Protein AF-A0A2T3LFA5-F1 (afdb_monomer_lite)

Foldseek 3Di:
DDPPPPPPPPDDQKDALVNVCVLVVHDSVVSVVVQVPDPQQFDDDPDRIGGPVSNVVVCVVVVVD

Structure (mmCIF, N/CA/C/O backbone):
data_AF-A0A2T3LFA5-F1
#
_entry.id   AF-A0A2T3LFA5-F1
#
loop_
_atom_site.group_PDB
_atom_site.id
_atom_site.type_symbol
_atom_site.label_atom_id
_atom_site.label_alt_id
_atom_site.label_comp_id
_atom_site.label_asym_id
_atom_site.label_entity_id
_atom_site.label_seq_id
_atom_site.pdbx_PDB_ins_code
_atom_site.Cartn_x
_atom_site.Cartn_y
_atom_site.Cartn_z
_atom_site.occupancy
_atom_site.B_iso_or_equiv
_atom_site.auth_seq_id
_atom_site.auth_comp_id
_atom_site.auth_asym_id
_atom_site.auth_atom_id
_atom_site.pdbx_PDB_model_num
ATOM 1 N N . MET A 1 1 ? -33.085 -13.839 18.557 1.00 38.91 1 MET A N 1
ATOM 2 C CA . MET A 1 1 ? -32.163 -12.693 18.414 1.00 38.91 1 MET A CA 1
ATOM 3 C C . MET A 1 1 ? -30.758 -13.262 18.322 1.00 38.91 1 MET A C 1
ATOM 5 O O . MET A 1 1 ? -30.232 -13.724 19.323 1.00 38.91 1 MET A O 1
ATOM 9 N N . THR A 1 2 ? -30.213 -13.390 17.115 1.00 39.66 2 THR A N 1
ATOM 10 C CA . THR A 1 2 ? -28.908 -14.023 16.886 1.00 39.66 2 THR A CA 1
ATOM 11 C C . THR A 1 2 ? -27.840 -12.943 16.966 1.00 39.66 2 THR A C 1
ATOM 13 O O . THR A 1 2 ? -27.718 -12.133 16.051 1.00 39.66 2 THR A O 1
ATOM 16 N N . ASN A 1 3 ? -27.089 -12.919 18.068 1.00 48.19 3 ASN A N 1
ATOM 17 C CA . ASN A 1 3 ? -25.883 -12.107 18.191 1.00 48.19 3 ASN A CA 1
ATOM 18 C C . ASN A 1 3 ? -24.854 -12.619 17.178 1.00 48.19 3 AS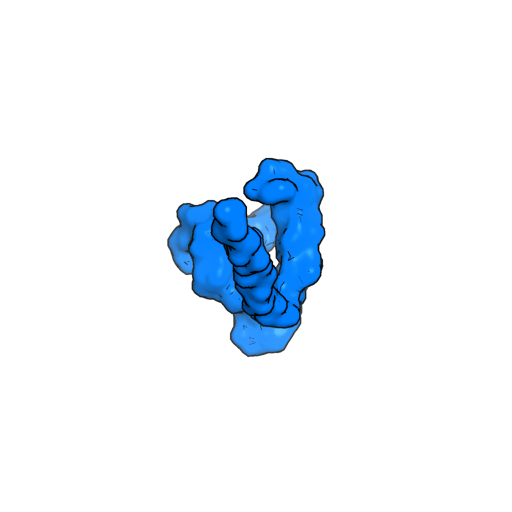N A C 1
ATOM 20 O O . ASN A 1 3 ? -24.074 -13.524 17.470 1.00 48.19 3 ASN A O 1
ATOM 24 N N . LYS A 1 4 ? -24.865 -12.057 15.966 1.00 45.88 4 LYS A N 1
ATOM 25 C CA . LYS A 1 4 ? -23.695 -12.074 15.093 1.00 45.88 4 LYS A CA 1
ATOM 26 C C . LYS A 1 4 ? -22.699 -11.100 15.711 1.00 45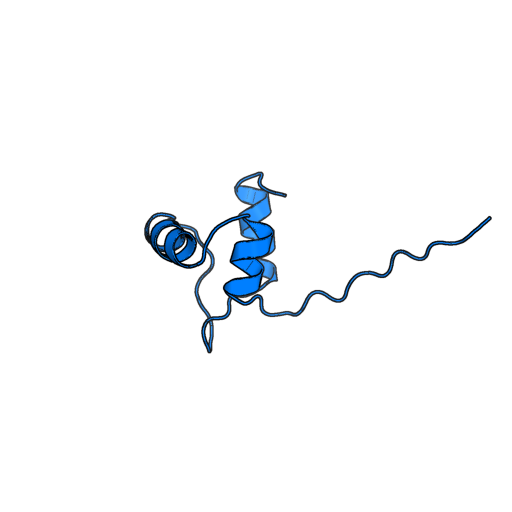.88 4 LYS A C 1
ATOM 28 O O . LYS A 1 4 ? -22.686 -9.925 15.373 1.00 45.88 4 LYS A O 1
ATOM 33 N N . LEU A 1 5 ? -21.920 -11.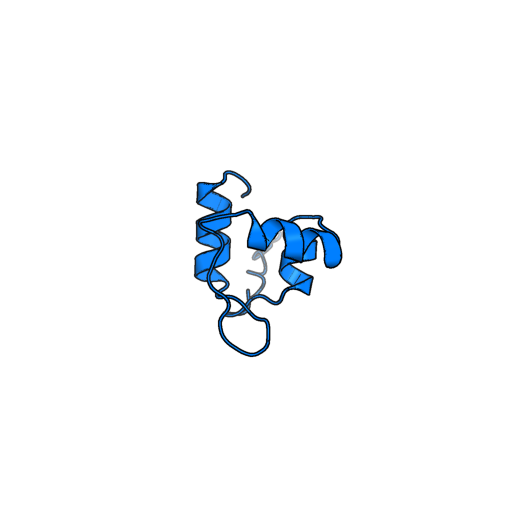595 16.671 1.00 46.59 5 LEU A N 1
ATOM 34 C CA . LEU A 1 5 ? -20.607 -11.033 16.951 1.00 46.59 5 LEU A CA 1
ATOM 35 C C . LEU A 1 5 ? -19.855 -11.113 15.626 1.00 46.59 5 LEU A C 1
ATOM 37 O O . LEU A 1 5 ? -19.463 -12.197 15.191 1.00 46.59 5 LEU A O 1
ATOM 41 N N . GLU A 1 6 ? -19.808 -9.982 14.929 1.00 45.03 6 GLU A N 1
ATOM 42 C CA . GLU A 1 6 ? -18.981 -9.787 13.755 1.00 45.03 6 GLU A CA 1
ATOM 43 C C . GLU A 1 6 ? -17.585 -10.261 14.138 1.00 45.03 6 GLU A C 1
ATOM 45 O O . GLU A 1 6 ? -16.963 -9.745 15.064 1.00 45.03 6 GLU A O 1
ATOM 50 N N . GLN A 1 7 ? -17.140 -11.338 13.496 1.00 47.84 7 GLN A N 1
ATOM 51 C CA . GLN A 1 7 ? -15.759 -11.760 13.588 1.00 47.84 7 GLN A CA 1
ATOM 52 C C . GLN A 1 7 ? -14.950 -10.583 13.052 1.00 47.84 7 GLN A C 1
ATOM 54 O O . GLN A 1 7 ? -14.884 -10.401 11.837 1.00 47.84 7 GLN A O 1
ATOM 59 N N . GLU A 1 8 ? -14.380 -9.762 13.936 1.00 55.25 8 GLU A N 1
ATOM 60 C CA . GLU A 1 8 ? -13.295 -8.861 13.573 1.00 55.25 8 GLU A CA 1
ATOM 61 C C . GLU A 1 8 ? -12.214 -9.752 12.971 1.00 55.25 8 GLU A C 1
ATOM 63 O O . GLU A 1 8 ? -11.445 -10.416 13.667 1.00 55.25 8 GLU A O 1
ATOM 68 N N . THR A 1 9 ? -12.229 -9.862 11.645 1.00 62.16 9 THR A N 1
ATOM 69 C CA . THR A 1 9 ? -11.243 -10.609 10.885 1.00 62.16 9 THR A CA 1
ATOM 70 C C . THR A 1 9 ? -9.899 -10.020 11.252 1.00 62.16 9 THR A C 1
ATOM 72 O O . THR A 1 9 ? -9.605 -8.884 10.876 1.00 62.16 9 THR A O 1
ATOM 75 N N . PHE A 1 10 ? -9.121 -10.766 12.035 1.00 73.50 10 PHE A N 1
ATOM 76 C CA . PHE A 1 10 ? -7.808 -10.358 12.500 1.00 73.50 10 PHE A CA 1
ATOM 77 C C . PHE A 1 10 ? -6.968 -9.939 11.291 1.00 73.50 10 PHE A C 1
ATOM 79 O O . PHE A 1 10 ? -6.505 -10.774 10.509 1.00 73.50 10 PHE A O 1
ATOM 86 N N . LYS A 1 11 ? -6.810 -8.626 11.095 1.00 81.50 11 LYS A N 1
ATOM 87 C CA . LYS A 1 11 ? -5.998 -8.098 10.004 1.00 81.50 11 LYS A CA 1
ATOM 88 C C . LYS A 1 11 ? -4.534 -8.211 10.427 1.00 81.50 11 LYS A C 1
ATOM 90 O O . LYS A 1 11 ? -4.154 -7.635 11.445 1.00 81.50 11 LYS A O 1
ATOM 95 N N . PRO A 1 12 ? -3.682 -8.912 9.662 1.00 88.25 12 PRO A N 1
ATOM 96 C CA . PRO A 1 12 ? -2.269 -8.998 9.996 1.00 88.25 12 PRO A CA 1
ATOM 97 C C . PRO A 1 12 ? -1.622 -7.607 9.959 1.00 88.25 12 PRO A C 1
ATOM 99 O O . PRO A 1 12 ? -1.956 -6.787 9.099 1.00 88.25 12 PRO A O 1
ATOM 102 N N . LEU A 1 13 ? -0.650 -7.382 10.854 1.00 91.56 13 LEU A N 1
ATOM 103 C CA . LEU A 1 13 ? 0.124 -6.132 10.964 1.00 91.56 13 LEU A CA 1
ATOM 104 C C . LEU A 1 13 ? 0.812 -5.733 9.651 1.00 91.56 13 LEU A C 1
ATOM 106 O O . LEU A 1 13 ? 1.008 -4.549 9.372 1.00 91.56 13 LEU A O 1
ATOM 110 N N . PHE A 1 14 ? 1.167 -6.726 8.837 1.00 94.12 14 PHE A N 1
ATOM 111 C CA . PHE A 1 14 ? 1.764 -6.536 7.524 1.00 94.12 14 PHE A CA 1
ATOM 112 C C . PHE A 1 14 ? 0.829 -7.045 6.432 1.00 94.12 14 PHE A C 1
ATOM 114 O O . PHE A 1 14 ? 0.226 -8.109 6.569 1.00 94.12 14 PHE A O 1
ATOM 121 N N . ILE A 1 15 ? 0.769 -6.308 5.327 1.00 94.00 15 ILE A N 1
ATOM 122 C CA . ILE A 1 15 ? 0.025 -6.661 4.120 1.00 94.00 15 ILE A CA 1
ATOM 123 C C . ILE A 1 15 ? 1.007 -7.054 3.010 1.00 94.00 15 ILE A C 1
ATOM 125 O O . ILE A 1 15 ? 2.045 -6.413 2.818 1.00 94.00 15 ILE A O 1
ATOM 129 N N . SER A 1 16 ? 0.725 -8.156 2.316 1.00 93.81 16 SER A N 1
ATOM 130 C CA . SER A 1 16 ? 1.535 -8.609 1.184 1.00 93.81 16 SER A CA 1
ATOM 131 C C . SER A 1 16 ? 1.089 -7.951 -0.123 1.00 93.81 16 SER A C 1
ATOM 133 O O . SER A 1 16 ? -0.014 -7.423 -0.227 1.00 93.81 16 SER A O 1
ATOM 135 N N . ARG A 1 17 ? 1.925 -8.023 -1.162 1.00 93.00 17 ARG A N 1
ATOM 136 C CA . ARG A 1 17 ? 1.556 -7.535 -2.501 1.00 93.00 17 ARG A CA 1
ATOM 137 C C . ARG A 1 17 ? 0.356 -8.259 -3.096 1.00 93.00 17 ARG A C 1
ATOM 139 O O . ARG A 1 17 ? -0.455 -7.620 -3.751 1.00 93.00 17 ARG A O 1
ATOM 146 N N . SER A 1 18 ? 0.231 -9.565 -2.860 1.00 91.69 18 SER A N 1
ATOM 147 C CA . SER A 1 18 ? -0.940 -10.333 -3.292 1.00 91.69 18 SER A CA 1
ATOM 148 C C . SER A 1 18 ? -2.214 -9.830 -2.622 1.00 91.69 18 SER A C 1
ATOM 150 O O . SER A 1 18 ? -3.223 -9.677 -3.298 1.00 91.69 18 SER A O 1
ATOM 152 N N . ASP A 1 19 ? -2.155 -9.490 -1.333 1.00 93.12 19 ASP A N 1
ATOM 153 C CA . ASP A 1 19 ? -3.313 -8.928 -0.630 1.00 93.12 19 ASP A CA 1
ATOM 154 C C . ASP A 1 19 ? -3.647 -7.521 -1.143 1.00 93.12 19 ASP A C 1
ATOM 156 O O . ASP A 1 19 ? -4.816 -7.207 -1.334 1.00 93.12 19 ASP A O 1
ATOM 160 N N . ILE A 1 20 ? -2.635 -6.685 -1.414 1.00 93.50 20 ILE A N 1
ATOM 161 C CA . ILE A 1 20 ? -2.833 -5.354 -2.015 1.00 93.50 20 ILE A CA 1
ATOM 162 C C . ILE A 1 20 ? -3.516 -5.481 -3.382 1.00 93.50 20 ILE A C 1
ATOM 164 O O . ILE A 1 20 ? -4.467 -4.756 -3.651 1.00 93.50 20 ILE A O 1
ATOM 168 N N . CYS A 1 21 ? -3.074 -6.418 -4.228 1.00 93.88 21 CYS A N 1
ATOM 169 C CA . CYS A 1 21 ? -3.716 -6.696 -5.513 1.00 93.88 21 CYS A CA 1
ATOM 170 C C . CYS A 1 21 ? -5.204 -7.024 -5.350 1.00 93.88 21 CYS A C 1
ATOM 172 O O . CYS A 1 21 ? -6.019 -6.531 -6.122 1.00 93.88 21 CYS A O 1
ATOM 174 N N . VAL A 1 22 ? -5.559 -7.832 -4.346 1.00 92.69 22 VAL A N 1
ATOM 175 C CA . VAL A 1 22 ? -6.957 -8.183 -4.059 1.00 92.69 22 VAL A CA 1
ATOM 176 C C . VAL A 1 22 ? -7.748 -6.956 -3.607 1.00 92.69 22 VAL A C 1
ATOM 178 O O . VAL A 1 22 ? -8.828 -6.720 -4.135 1.00 92.69 22 VAL A O 1
ATOM 181 N N . VAL A 1 23 ? -7.206 -6.154 -2.684 1.00 91.19 23 VAL A N 1
ATOM 182 C CA . VAL A 1 23 ? -7.884 -4.948 -2.174 1.00 91.19 23 VAL A CA 1
ATOM 183 C C . VAL A 1 23 ? -8.108 -3.916 -3.279 1.00 91.19 23 VAL A C 1
ATOM 185 O O . VAL A 1 23 ? -9.191 -3.355 -3.378 1.00 91.19 23 VAL A O 1
ATOM 188 N N . LEU A 1 24 ? -7.104 -3.686 -4.127 1.00 91.38 24 LEU A N 1
ATOM 189 C CA . LEU A 1 24 ? -7.178 -2.698 -5.206 1.00 91.38 24 LEU A CA 1
ATOM 190 C C . LEU A 1 24 ? -7.816 -3.245 -6.494 1.00 91.38 24 LEU A C 1
ATOM 192 O O . LEU A 1 24 ? -7.971 -2.501 -7.459 1.00 91.38 24 LEU A O 1
ATOM 196 N N . GLY A 1 25 ? -8.143 -4.540 -6.553 1.00 92.00 25 GLY A N 1
ATOM 197 C CA . GLY A 1 25 ? -8.666 -5.185 -7.762 1.00 92.00 25 GLY A CA 1
ATOM 198 C C . GLY A 1 25 ? -7.679 -5.195 -8.939 1.00 92.00 25 GLY A C 1
ATOM 199 O O . GLY A 1 25 ? -8.092 -5.166 -10.097 1.00 92.00 25 GLY A O 1
ATOM 200 N N . MET A 1 26 ? -6.371 -5.216 -8.666 1.00 92.06 26 MET A N 1
ATOM 201 C CA . MET A 1 26 ? -5.312 -5.083 -9.674 1.00 92.06 26 MET A CA 1
ATOM 202 C C 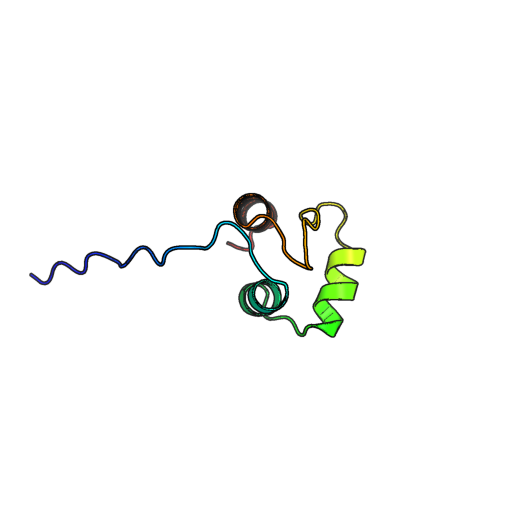. MET A 1 26 ? -4.535 -6.383 -9.899 1.00 92.06 26 MET A C 1
ATOM 204 O O . MET A 1 26 ? -4.358 -7.204 -9.001 1.00 92.06 26 MET A O 1
ATOM 208 N N . LYS A 1 27 ? -3.991 -6.554 -11.111 1.00 92.38 27 LYS A N 1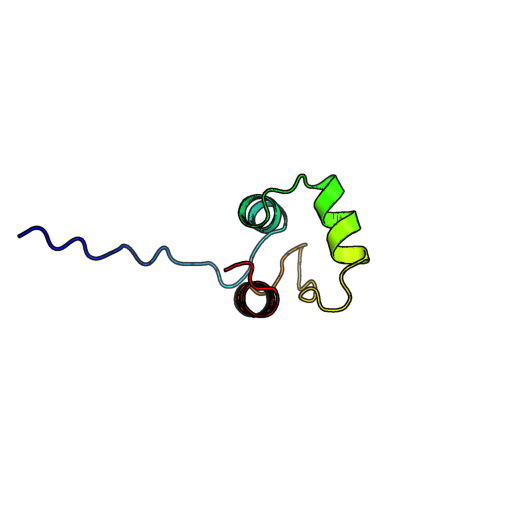
ATOM 209 C CA . LYS A 1 27 ? -3.033 -7.631 -11.407 1.00 92.38 27 LYS A CA 1
ATOM 210 C C . LYS A 1 27 ? -1.640 -7.286 -10.853 1.00 92.38 27 LYS A C 1
ATOM 212 O O . LYS A 1 27 ? -1.282 -6.108 -10.828 1.00 92.38 27 LYS A O 1
ATOM 217 N N . PRO A 1 28 ? -0.802 -8.284 -10.506 1.00 90.19 28 PRO A N 1
ATOM 218 C CA . PRO A 1 28 ? 0.535 -8.041 -9.954 1.00 90.19 28 PRO A CA 1
ATOM 219 C C . PRO A 1 28 ? 1.436 -7.140 -10.807 1.00 90.19 28 PRO A C 1
ATOM 221 O O . PRO A 1 28 ? 2.139 -6.297 -10.261 1.00 90.19 28 PRO A O 1
ATOM 224 N N . THR A 1 29 ? 1.396 -7.283 -12.135 1.00 90.25 29 THR A N 1
ATOM 225 C CA . THR A 1 29 ? 2.190 -6.457 -13.062 1.00 90.25 29 THR A CA 1
ATOM 226 C C . THR A 1 29 ? 1.721 -5.004 -13.095 1.00 90.25 29 THR A C 1
ATOM 228 O O . THR A 1 29 ? 2.531 -4.089 -13.214 1.00 90.25 29 THR A O 1
ATOM 231 N N . THR A 1 30 ? 0.415 -4.781 -12.952 1.00 92.94 30 THR A N 1
ATOM 232 C CA . THR A 1 30 ? -0.182 -3.445 -12.857 1.00 92.94 30 THR A CA 1
ATOM 233 C C . THR A 1 30 ? 0.158 -2.787 -11.525 1.00 92.94 30 THR A C 1
ATOM 235 O O . THR A 1 30 ? 0.428 -1.590 -11.501 1.00 92.94 30 THR A O 1
ATOM 238 N N . LEU A 1 31 ? 0.207 -3.565 -10.438 1.00 92.94 31 LEU A N 1
ATOM 239 C CA . LEU A 1 31 ? 0.535 -3.053 -9.111 1.00 92.94 31 LEU A CA 1
ATOM 240 C C . LEU A 1 31 ? 1.932 -2.414 -9.068 1.00 92.94 31 LEU A C 1
ATOM 242 O O . LEU A 1 31 ? 2.091 -1.365 -8.457 1.00 92.94 31 LEU A O 1
ATOM 246 N N . ASP A 1 32 ? 2.936 -2.998 -9.729 1.00 90.88 32 ASP A N 1
ATOM 247 C CA . ASP A 1 32 ? 4.284 -2.406 -9.778 1.00 90.88 32 ASP A CA 1
ATOM 248 C C . ASP A 1 32 ? 4.304 -1.033 -10.438 1.00 90.88 32 ASP A C 1
ATOM 250 O O . ASP A 1 32 ? 4.843 -0.078 -9.880 1.00 90.88 32 ASP A O 1
ATOM 254 N N . ALA A 1 33 ? 3.697 -0.935 -11.620 1.00 93.12 33 ALA A N 1
ATOM 255 C CA . ALA A 1 33 ? 3.625 0.319 -12.354 1.00 93.12 33 ALA A CA 1
ATOM 256 C C . ALA A 1 33 ? 2.798 1.369 -11.598 1.00 93.12 33 ALA A C 1
ATOM 258 O O . ALA A 1 33 ? 3.128 2.551 -11.650 1.00 93.12 33 ALA A O 1
ATOM 259 N N . PHE A 1 34 ? 1.748 0.937 -10.894 1.00 93.00 34 PHE A N 1
ATOM 260 C CA . PHE A 1 34 ? 0.938 1.793 -10.037 1.00 93.00 34 PHE A CA 1
ATOM 261 C C . PHE A 1 34 ? 1.767 2.351 -8.876 1.00 93.00 34 PHE A C 1
ATOM 263 O O . PHE A 1 34 ? 1.940 3.560 -8.795 1.00 93.00 34 PHE A O 1
ATOM 270 N N . ILE A 1 35 ? 2.376 1.483 -8.058 1.00 92.62 35 ILE A N 1
ATOM 271 C CA . ILE A 1 35 ? 3.203 1.892 -6.910 1.00 92.62 35 ILE A CA 1
ATOM 272 C C . ILE A 1 35 ? 4.329 2.832 -7.347 1.00 92.62 35 ILE A C 1
ATOM 274 O O . ILE A 1 35 ? 4.602 3.811 -6.667 1.00 92.62 35 ILE A O 1
ATOM 278 N N . TYR A 1 36 ? 4.967 2.560 -8.488 1.00 90.25 36 TYR A N 1
ATOM 279 C CA . TYR A 1 36 ? 6.035 3.412 -9.013 1.00 90.25 36 TYR A CA 1
ATOM 280 C C . TYR A 1 36 ? 5.565 4.832 -9.376 1.00 90.25 36 TYR A C 1
ATOM 282 O O . TYR A 1 36 ? 6.347 5.772 -9.288 1.00 90.25 36 TYR A O 1
ATOM 290 N N . ARG A 1 37 ? 4.305 4.998 -9.798 1.00 92.00 37 ARG A N 1
ATOM 291 C CA . ARG A 1 37 ? 3.733 6.293 -10.210 1.00 92.00 37 ARG A CA 1
ATOM 292 C C . ARG A 1 37 ? 3.013 7.028 -9.081 1.00 92.00 37 ARG A C 1
ATOM 294 O O . ARG A 1 37 ? 2.696 8.202 -9.238 1.00 92.00 37 ARG A O 1
ATOM 301 N N . THR A 1 38 ? 2.723 6.351 -7.976 1.00 92.06 38 THR A N 1
ATOM 302 C CA . THR A 1 38 ? 2.014 6.924 -6.832 1.00 92.06 38 THR A CA 1
ATOM 303 C C . THR A 1 38 ? 3.020 7.470 -5.821 1.00 92.06 38 THR A C 1
ATOM 305 O O . THR A 1 38 ? 3.609 6.711 -5.056 1.00 92.06 38 THR A O 1
ATOM 308 N N . GLU A 1 39 ? 3.190 8.795 -5.788 1.00 86.94 39 GLU A N 1
ATOM 309 C CA . GLU A 1 39 ? 4.202 9.472 -4.956 1.00 86.94 39 GLU A CA 1
ATOM 310 C C . GLU A 1 39 ? 4.072 9.176 -3.452 1.00 86.94 39 GLU A C 1
ATOM 312 O O . GLU A 1 39 ? 5.080 9.033 -2.766 1.00 86.94 39 GLU A O 1
ATOM 317 N N . ASN A 1 40 ? 2.845 9.016 -2.947 1.00 90.75 40 ASN A N 1
ATOM 318 C CA . ASN A 1 40 ? 2.565 8.817 -1.519 1.00 90.75 40 ASN A CA 1
ATOM 319 C C . ASN A 1 40 ? 2.185 7.373 -1.160 1.00 90.75 40 ASN A C 1
ATOM 321 O O . ASN A 1 40 ? 1.577 7.132 -0.114 1.00 90.75 40 ASN A O 1
ATOM 325 N N . PHE A 1 41 ? 2.505 6.399 -2.018 1.00 93.88 41 PHE A N 1
ATOM 326 C CA . PHE A 1 41 ? 2.202 5.005 -1.707 1.00 93.88 41 PHE A CA 1
ATOM 327 C C . PHE A 1 41 ? 2.998 4.543 -0.470 1.00 93.88 41 PHE A C 1
ATOM 329 O O . PHE A 1 41 ? 4.175 4.891 -0.339 1.00 93.88 41 PHE A O 1
ATOM 336 N N . PRO A 1 42 ? 2.411 3.728 0.431 1.00 94.56 42 PRO A N 1
ATOM 337 C CA . PRO A 1 42 ? 3.099 3.250 1.622 1.00 94.56 42 PRO A CA 1
ATOM 338 C C . PRO A 1 42 ? 4.463 2.631 1.320 1.00 94.56 42 PRO A C 1
ATOM 340 O O . PRO A 1 42 ? 4.618 1.799 0.423 1.00 94.56 42 PRO A O 1
ATOM 343 N N . GLU A 1 43 ? 5.454 2.973 2.138 1.00 92.00 43 GLU A N 1
ATOM 344 C CA . GLU A 1 43 ? 6.792 2.423 1.987 1.00 92.00 43 GLU A CA 1
ATOM 345 C C . GLU A 1 43 ? 6.817 0.906 2.180 1.00 92.00 43 GLU A C 1
ATOM 347 O O . GLU A 1 43 ? 6.258 0.337 3.131 1.00 92.00 43 GLU A O 1
ATOM 352 N N . LYS A 1 44 ? 7.576 0.249 1.306 1.00 92.50 44 LYS A N 1
ATOM 353 C CA . LYS A 1 44 ? 7.890 -1.168 1.432 1.00 92.50 44 LYS A CA 1
ATOM 354 C C . LYS A 1 44 ? 8.730 -1.390 2.691 1.00 92.50 44 LYS A C 1
ATOM 356 O O . LYS A 1 44 ? 9.763 -0.757 2.882 1.00 92.50 44 LYS A O 1
ATOM 361 N N . LYS A 1 45 ? 8.295 -2.319 3.541 1.00 88.25 45 LYS A N 1
ATOM 362 C CA . LYS A 1 45 ? 9.059 -2.780 4.706 1.00 88.25 45 LYS A CA 1
ATOM 363 C C . LYS A 1 45 ? 9.912 -3.988 4.280 1.00 88.25 45 LYS A C 1
ATOM 365 O O . LYS A 1 45 ? 10.572 -3.958 3.245 1.00 88.25 45 LYS A O 1
ATOM 370 N N . GLY A 1 46 ? 9.909 -5.082 5.040 1.00 83.12 46 GLY A N 1
ATOM 371 C CA . GLY A 1 46 ? 10.697 -6.285 4.735 1.00 83.12 46 GLY A CA 1
ATOM 372 C C . GLY A 1 46 ? 9.973 -7.318 3.858 1.00 83.12 46 GLY A C 1
ATOM 373 O O . GLY A 1 46 ? 8.747 -7.419 3.877 1.00 83.12 46 GLY A O 1
ATOM 374 N N . ARG A 1 47 ? 10.742 -8.138 3.121 1.00 82.75 47 ARG A N 1
ATOM 375 C CA . ARG A 1 47 ? 10.263 -9.327 2.372 1.00 82.75 47 ARG A CA 1
ATOM 376 C C . ARG A 1 47 ? 9.073 -9.076 1.429 1.00 82.75 47 ARG A C 1
ATOM 378 O O . ARG A 1 47 ? 8.202 -9.927 1.288 1.00 82.75 47 ARG A O 1
ATOM 385 N N . GLY A 1 48 ? 9.005 -7.903 0.797 1.00 81.38 48 GLY A N 1
ATOM 386 C CA . GLY A 1 48 ? 7.900 -7.601 -0.123 1.00 81.38 48 GLY A CA 1
ATOM 387 C C . GLY A 1 48 ? 6.582 -7.218 0.550 1.00 81.38 48 GLY A C 1
ATOM 388 O O . GLY A 1 48 ? 5.556 -7.234 -0.122 1.00 81.38 48 GLY A O 1
ATOM 389 N N . LYS A 1 49 ? 6.598 -6.899 1.849 1.00 92.88 49 LYS A N 1
ATOM 390 C CA . LYS A 1 49 ? 5.410 -6.524 2.623 1.00 92.88 49 LYS A CA 1
ATOM 391 C C . LYS A 1 49 ? 5.385 -5.035 2.961 1.00 92.88 49 LYS A C 1
ATOM 393 O O . LYS A 1 49 ? 6.422 -4.372 2.973 1.00 92.88 49 LYS A O 1
ATOM 398 N N . TYR A 1 50 ? 4.195 -4.554 3.293 1.00 95.19 50 TYR A N 1
ATOM 399 C CA . TYR A 1 50 ? 3.898 -3.173 3.664 1.00 95.19 50 TYR A CA 1
ATOM 400 C C . TYR A 1 50 ? 3.225 -3.149 5.038 1.00 95.19 50 TYR A C 1
ATOM 402 O O . TYR A 1 50 ? 2.679 -4.161 5.486 1.00 95.19 50 TYR A O 1
ATOM 410 N N . SER A 1 51 ? 3.274 -2.010 5.729 1.00 95.00 51 SER A N 1
ATOM 411 C CA . SER A 1 51 ? 2.499 -1.827 6.959 1.00 95.00 51 SER A CA 1
ATOM 412 C C . SER A 1 51 ? 1.014 -1.794 6.615 1.00 95.00 51 SER A C 1
ATOM 414 O O . SER A 1 51 ? 0.594 -0.960 5.814 1.00 95.00 51 SER A O 1
ATOM 416 N N . ARG A 1 52 ? 0.214 -2.672 7.234 1.00 93.88 52 ARG A N 1
ATOM 417 C CA . ARG A 1 52 ? -1.246 -2.658 7.063 1.00 93.88 52 ARG A CA 1
ATOM 418 C C . ARG A 1 52 ? -1.818 -1.303 7.452 1.00 93.88 52 ARG A C 1
ATOM 420 O O . ARG A 1 52 ? -2.622 -0.759 6.716 1.00 93.88 52 ARG A O 1
ATOM 427 N N . LYS A 1 53 ? -1.374 -0.762 8.589 1.00 93.81 53 LYS A N 1
ATOM 428 C CA . LYS A 1 53 ? -1.859 0.517 9.111 1.00 93.81 53 LYS A CA 1
ATOM 429 C C . LYS A 1 53 ? -1.638 1.649 8.105 1.00 93.81 53 LYS A C 1
ATOM 431 O O . LYS A 1 53 ? -2.590 2.333 7.765 1.00 93.81 53 LYS A O 1
ATOM 436 N N . GLN A 1 54 ? -0.414 1.787 7.589 1.00 95.12 54 GLN A N 1
ATOM 437 C CA . GLN A 1 54 ? -0.091 2.843 6.619 1.00 95.12 54 GLN A CA 1
ATOM 438 C C . GLN A 1 54 ? -0.857 2.660 5.304 1.00 95.12 54 GLN A C 1
ATOM 440 O O . GLN A 1 54 ? -1.267 3.638 4.693 1.00 95.12 54 GLN A O 1
ATOM 445 N N . PHE A 1 55 ? -1.070 1.413 4.875 1.00 94.94 55 PHE A N 1
ATOM 446 C CA . PHE A 1 55 ? -1.867 1.117 3.688 1.00 94.94 55 PHE A CA 1
ATOM 447 C C . PHE A 1 55 ? -3.351 1.444 3.868 1.00 94.94 55 PHE A C 1
ATOM 449 O O . PHE A 1 55 ? -3.931 2.072 2.990 1.00 94.94 55 PHE A O 1
ATOM 456 N N . ASP A 1 56 ? -3.952 1.071 4.997 1.00 93.62 56 ASP A N 1
ATOM 457 C CA . ASP A 1 56 ? -5.353 1.378 5.294 1.00 93.62 56 ASP A CA 1
ATOM 458 C C . ASP A 1 56 ? -5.555 2.903 5.460 1.00 93.62 56 ASP A C 1
ATOM 460 O O . ASP A 1 56 ? -6.569 3.437 5.021 1.00 93.62 56 ASP A O 1
ATOM 464 N N . GLU A 1 57 ? -4.591 3.621 6.050 1.00 94.69 57 GLU A N 1
ATOM 465 C CA . GLU A 1 57 ? -4.592 5.093 6.136 1.00 94.69 57 GLU A CA 1
ATOM 466 C C . GLU A 1 57 ? -4.488 5.750 4.753 1.00 94.69 57 GLU A C 1
ATOM 468 O O . GLU A 1 57 ? -5.265 6.653 4.452 1.00 94.69 57 GLU A O 1
ATOM 473 N N . TRP A 1 58 ? -3.588 5.257 3.898 1.00 95.06 58 TRP A N 1
ATOM 474 C CA . TRP A 1 58 ? -3.462 5.722 2.516 1.00 95.06 58 TRP A CA 1
ATOM 475 C C . TRP A 1 58 ? -4.739 5.455 1.706 1.00 95.06 58 TRP A C 1
ATOM 477 O O . TRP A 1 58 ? -5.241 6.339 1.024 1.00 95.06 58 TRP A O 1
ATOM 487 N N . CYS A 1 59 ? -5.344 4.271 1.834 1.00 92.38 59 CYS A N 1
ATOM 488 C CA . CYS A 1 59 ? -6.601 3.971 1.145 1.00 92.38 59 CYS A CA 1
ATOM 489 C C . CYS A 1 59 ? -7.719 4.957 1.519 1.00 92.38 59 CYS A C 1
ATOM 491 O O . CYS A 1 59 ? -8.470 5.386 0.646 1.00 92.38 59 CYS A O 1
ATOM 493 N N . LYS A 1 60 ? -7.802 5.347 2.797 1.00 91.62 60 LYS A N 1
ATOM 494 C CA . LYS A 1 60 ? -8.767 6.349 3.270 1.00 91.62 60 LYS A CA 1
ATOM 495 C C . LYS A 1 60 ? -8.480 7.740 2.712 1.00 91.62 60 LYS A C 1
ATOM 497 O O . LYS A 1 60 ? -9.417 8.440 2.342 1.00 91.62 60 LYS A O 1
ATOM 502 N N . SER A 1 61 ? -7.211 8.153 2.641 1.00 91.50 61 SER A N 1
ATOM 503 C CA . SER A 1 61 ? -6.858 9.465 2.078 1.00 91.50 61 SER A CA 1
ATOM 504 C C . SER A 1 61 ? -7.155 9.566 0.582 1.00 91.50 61 SER A C 1
ATOM 506 O O . SER A 1 61 ? -7.501 10.641 0.108 1.00 91.50 61 SER A O 1
ATOM 508 N N . GLU A 1 62 ? -7.071 8.449 -0.142 1.00 88.31 62 GLU A N 1
ATOM 509 C CA . GLU A 1 62 ? -7.414 8.360 -1.568 1.00 88.31 62 GLU A CA 1
ATOM 510 C C . GLU A 1 62 ? -8.920 8.127 -1.823 1.00 88.31 62 GLU A C 1
ATOM 512 O O . GLU A 1 62 ? -9.345 8.048 -2.974 1.00 88.31 62 GLU A O 1
ATOM 517 N N . GLY A 1 63 ? -9.741 7.987 -0.772 1.00 86.94 63 GLY A N 1
ATOM 518 C CA . GLY A 1 63 ? -11.180 7.717 -0.890 1.00 86.94 63 GLY A CA 1
ATOM 519 C C . GLY A 1 63 ? -11.523 6.320 -1.425 1.00 86.94 63 GLY A C 1
ATOM 520 O O . GLY A 1 63 ? -12.610 6.113 -1.963 1.00 86.94 63 GLY A O 1
ATOM 521 N N . LEU A 1 64 ? -10.596 5.365 -1.308 1.00 80.62 64 LEU A N 1
ATOM 522 C CA . LEU A 1 64 ? -10.761 3.984 -1.773 1.00 80.62 64 LEU A CA 1
ATOM 523 C C . LEU A 1 64 ? -11.512 3.103 -0.762 1.00 80.62 64 LEU A C 1
ATOM 525 O O . LEU A 1 64 ? -12.021 2.047 -1.146 1.00 80.62 64 LEU A O 1
ATOM 529 N N . VAL A 1 65 ? -11.542 3.505 0.517 1.00 65.31 65 VAL A N 1
ATOM 530 C CA . VAL A 1 65 ? -12.197 2.800 1.636 1.00 65.31 65 VAL A CA 1
ATOM 531 C C . VAL A 1 65 ? -12.691 3.794 2.681 1.00 65.31 65 VAL A C 1
ATOM 533 O O . VAL A 1 65 ? -11.959 4.778 2.935 1.00 65.31 65 VAL A O 1
#

Sequence (65 aa):
MTNKLEQETFKPLFISRSDICVVLGMKPTTLDAFIYRTENFPEKKGRGKYSRKQFDEWCKSEGLV

Secondary structure (DSSP, 8-state):
------------SEEEHHHHHHHHT--HH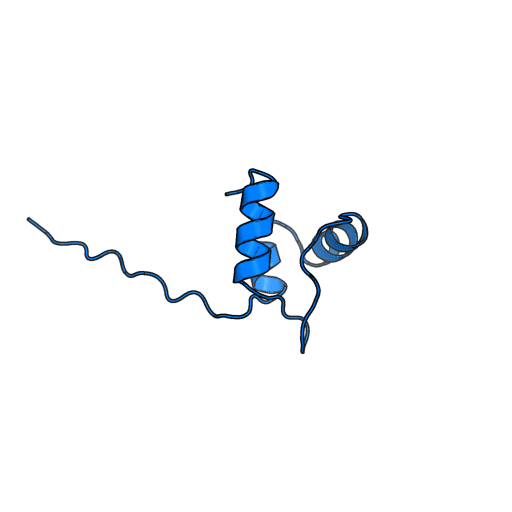HHHHHHHH-TTPPPB-STTEEEHHHHHHHHHHTT--

Organism: NCBI:txid81447

Radius of gyration: 13.94 Å; chains: 1; bounding box: 43×24×32 Å

pLDDT: mean 84.62, std 15.84, range [38.91, 95.19]